Protein AF-A0A3R8LMQ4-F1 (afdb_monomer_lite)

InterPro domains:
  IPR001387 Cro/C1-type, helix-turn-helix domain [PS50943] (28-50)
  IPR001387 Cro/C1-type, helix-turn-helix domain [cd00093] (27-60)
  IPR002514 Transposase IS3/IS911family [PF01527] (8-56)
  IPR010921 Trp repressor/replication initiator [SSF48295] (4-54)
  IPR036388 Winged helix-like DNA-binding domain superfamily [G3DSA:1.10.10.10] (8-59)

Organism: NCBI:txid2490857

Structure (mmCIF, N/CA/C/O backbone):
data_AF-A0A3R8LMQ4-F1
#
_entry.id   AF-A0A3R8LMQ4-F1
#
loop_
_atom_site.group_PDB
_atom_site.id
_atom_site.type_symbol
_atom_site.label_atom_id
_atom_site.label_alt_id
_atom_site.label_comp_id
_atom_site.label_asym_id
_atom_site.label_entity_id
_atom_site.label_seq_id
_atom_site.pdbx_PDB_ins_code
_atom_site.Cartn_x
_atom_site.Cartn_y
_atom_site.Cartn_z
_atom_site.occupancy
_atom_site.B_iso_or_equiv
_atom_site.auth_seq_id
_atom_site.auth_comp_id
_atom_site.auth_asym_id
_atom_site.auth_atom_id
_atom_site.pdbx_PDB_model_num
ATOM 1 N N . MET A 1 1 ? 8.699 -11.947 -26.557 1.00 39.81 1 MET A N 1
ATOM 2 C CA . MET A 1 1 ? 8.865 -11.135 -25.332 1.00 39.81 1 MET A CA 1
ATOM 3 C C . MET A 1 1 ? 8.739 -12.068 -24.141 1.00 39.81 1 MET A C 1
ATOM 5 O O . MET A 1 1 ? 7.636 -12.310 -23.672 1.00 39.81 1 MET A O 1
ATOM 9 N N . ALA A 1 2 ? 9.849 -12.690 -23.743 1.00 40.53 2 ALA A N 1
ATOM 10 C CA . ALA A 1 2 ? 9.888 -13.569 -22.582 1.00 40.53 2 ALA A CA 1
ATOM 11 C C . ALA A 1 2 ? 10.111 -12.710 -21.331 1.00 40.53 2 ALA A C 1
ATOM 13 O O . ALA A 1 2 ? 11.084 -11.962 -21.251 1.00 40.53 2 ALA A O 1
ATOM 14 N N . MET A 1 3 ? 9.173 -12.789 -20.389 1.00 49.81 3 MET A N 1
ATOM 15 C CA . MET A 1 3 ? 9.323 -12.290 -19.023 1.00 49.81 3 MET A CA 1
ATOM 16 C C . MET A 1 3 ? 10.340 -13.191 -18.309 1.00 49.81 3 MET A C 1
ATOM 18 O O . MET A 1 3 ? 9.970 -14.130 -17.612 1.00 49.81 3 MET A O 1
ATOM 22 N N . GLU A 1 4 ? 11.627 -12.970 -18.577 1.00 45.41 4 GLU A N 1
ATOM 23 C CA . GLU A 1 4 ? 12.717 -13.748 -17.990 1.00 45.41 4 GLU A CA 1
ATOM 24 C C . GLU A 1 4 ? 12.869 -13.432 -16.501 1.0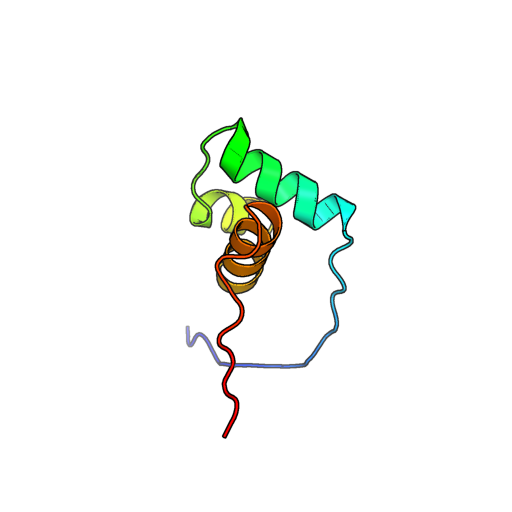0 45.41 4 GLU A C 1
ATOM 26 O O . GLU A 1 4 ? 12.866 -12.277 -16.064 1.00 45.41 4 GLU A O 1
ATOM 31 N N . GLY A 1 5 ? 12.954 -14.504 -15.719 1.00 46.41 5 GLY A N 1
ATOM 32 C CA . GLY A 1 5 ? 12.944 -14.472 -14.274 1.00 46.41 5 GLY A CA 1
ATOM 33 C C . GLY A 1 5 ? 14.181 -13.831 -13.648 1.00 46.41 5 GLY A C 1
ATOM 34 O O . GLY A 1 5 ? 15.299 -13.931 -14.137 1.00 46.41 5 GLY A O 1
ATOM 35 N N . GLN A 1 6 ? 13.925 -13.250 -12.475 1.00 56.16 6 GLN A N 1
ATOM 36 C CA . GLN A 1 6 ? 14.810 -13.240 -11.311 1.00 56.16 6 GLN A CA 1
ATOM 37 C C . GLN A 1 6 ? 16.256 -12.814 -11.590 1.00 56.16 6 GLN A C 1
ATOM 39 O O . GLN A 1 6 ? 17.152 -13.644 -11.732 1.00 56.16 6 GLN A O 1
ATOM 44 N N . ARG A 1 7 ? 16.530 -11.507 -11.524 1.00 44.78 7 ARG A N 1
ATOM 45 C CA . ARG A 1 7 ? 17.905 -11.045 -11.346 1.00 44.78 7 ARG A CA 1
ATOM 46 C C . ARG A 1 7 ? 18.010 -10.046 -10.206 1.00 44.78 7 ARG A C 1
ATOM 48 O O . ARG A 1 7 ? 17.396 -8.988 -10.223 1.00 44.78 7 ARG A O 1
ATOM 55 N N . MET A 1 8 ? 18.922 -10.413 -9.302 1.00 42.59 8 MET A N 1
ATOM 56 C CA . MET A 1 8 ? 19.632 -9.609 -8.310 1.00 42.59 8 MET A CA 1
ATOM 57 C C . MET A 1 8 ? 18.787 -9.090 -7.141 1.00 42.59 8 MET A C 1
ATOM 59 O O . MET A 1 8 ? 17.927 -8.230 -7.283 1.00 42.59 8 MET A O 1
ATOM 63 N N . LYS A 1 9 ? 19.125 -9.620 -5.954 1.00 46.84 9 LYS A N 1
ATOM 64 C CA . LYS A 1 9 ? 18.795 -9.149 -4.602 1.00 46.84 9 LYS A CA 1
ATOM 65 C C . LYS A 1 9 ? 19.319 -7.719 -4.419 1.00 46.84 9 LYS A C 1
ATOM 67 O O . LYS A 1 9 ? 20.202 -7.467 -3.607 1.00 46.84 9 LYS A O 1
ATOM 72 N N . GLN A 1 10 ? 18.827 -6.782 -5.217 1.00 45.69 10 GLN A N 1
ATOM 73 C CA . GLN A 1 10 ? 18.972 -5.373 -4.939 1.00 45.69 10 GLN A CA 1
ATOM 74 C C . GLN A 1 10 ? 18.050 -5.154 -3.761 1.00 45.69 10 GLN A C 1
ATOM 76 O O . GLN A 1 10 ? 16.827 -5.194 -3.884 1.00 45.69 10 GLN A O 1
ATOM 81 N N . ASN A 1 11 ? 18.653 -5.025 -2.588 1.00 47.12 11 ASN A N 1
ATOM 82 C CA . ASN A 1 11 ? 18.012 -4.487 -1.411 1.00 47.12 11 ASN A CA 1
ATOM 83 C C . ASN A 1 11 ? 17.621 -3.029 -1.725 1.00 47.12 11 ASN A C 1
ATOM 85 O O . ASN A 1 11 ? 18.212 -2.088 -1.200 1.00 47.12 11 ASN A O 1
ATOM 89 N N . GLN A 1 12 ? 16.654 -2.833 -2.631 1.00 54.72 12 GLN A N 1
ATOM 90 C CA . GLN A 1 12 ? 15.874 -1.614 -2.733 1.00 54.72 12 GLN A CA 1
ATOM 91 C C . GLN A 1 12 ? 15.084 -1.573 -1.433 1.00 54.72 12 GLN A C 1
ATOM 93 O O . GLN A 1 12 ? 13.950 -2.045 -1.334 1.00 54.72 12 GLN A O 1
ATOM 98 N N . SER A 1 13 ? 15.752 -1.103 -0.381 1.00 61.50 13 SER A N 1
ATOM 99 C CA . SER A 1 13 ? 15.127 -0.751 0.877 1.00 61.50 13 SER A CA 1
ATOM 100 C C . SER A 1 13 ? 14.165 0.383 0.573 1.00 61.50 13 SER A C 1
AT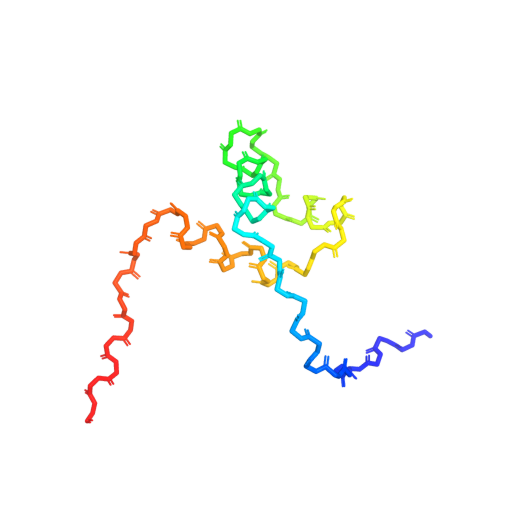OM 102 O O . SER A 1 13 ? 14.510 1.553 0.687 1.00 61.50 13 SER A O 1
ATOM 104 N N . TYR A 1 14 ? 12.947 0.037 0.164 1.00 71.12 14 TYR A N 1
ATOM 105 C CA . TYR A 1 14 ? 11.835 0.970 0.180 1.00 71.12 14 TYR A CA 1
ATOM 106 C C . TYR A 1 14 ? 11.763 1.540 1.592 1.00 71.12 14 TYR A C 1
ATOM 108 O O . TYR A 1 14 ? 11.701 0.753 2.547 1.00 71.12 14 TYR A O 1
ATOM 116 N N . THR A 1 15 ? 11.829 2.862 1.727 1.00 82.94 15 THR A N 1
ATOM 117 C CA . THR A 1 15 ? 11.781 3.524 3.031 1.00 82.94 15 THR A CA 1
ATOM 118 C C . THR A 1 15 ? 10.460 3.207 3.722 1.00 82.94 15 THR A C 1
ATOM 120 O O . THR A 1 15 ? 9.459 2.880 3.076 1.00 82.94 15 THR A O 1
ATOM 123 N N . ALA A 1 16 ? 10.447 3.248 5.054 1.00 80.69 16 ALA A N 1
ATOM 124 C CA . ALA A 1 16 ? 9.219 3.017 5.808 1.00 80.69 16 ALA A CA 1
ATOM 125 C C . ALA A 1 16 ? 8.126 4.028 5.416 1.00 80.69 16 ALA A C 1
ATOM 127 O O . ALA A 1 16 ? 6.961 3.650 5.300 1.00 80.69 16 ALA A O 1
ATOM 128 N N . GLU A 1 17 ? 8.521 5.269 5.128 1.00 83.25 17 GLU A N 1
ATOM 129 C CA . GLU A 1 17 ? 7.641 6.340 4.653 1.00 83.25 17 GLU A CA 1
ATOM 130 C C . GLU A 1 17 ? 6.996 5.977 3.317 1.00 83.25 17 GLU A C 1
ATOM 132 O O . GLU A 1 17 ? 5.773 6.000 3.204 1.00 83.25 17 GLU A O 1
ATOM 137 N N . PHE A 1 18 ? 7.794 5.523 2.344 1.00 86.69 18 PHE A N 1
ATOM 138 C CA . PHE A 1 18 ? 7.279 5.132 1.037 1.00 86.69 18 PHE A CA 1
ATOM 139 C C . PHE A 1 18 ? 6.280 3.980 1.155 1.00 86.69 18 PHE A C 1
ATOM 141 O O . PHE A 1 18 ? 5.172 4.059 0.637 1.00 86.69 18 PHE A O 1
ATOM 148 N N . ARG A 1 19 ? 6.621 2.925 1.908 1.00 86.00 19 ARG A N 1
ATOM 149 C CA . ARG A 1 19 ? 5.705 1.791 2.137 1.00 86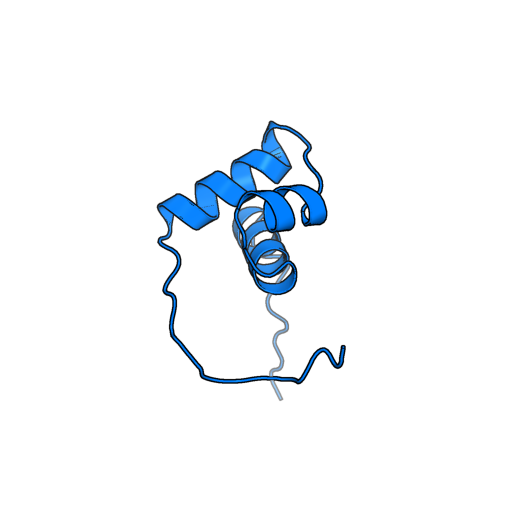.00 19 ARG A CA 1
ATOM 150 C C . ARG A 1 19 ? 4.393 2.249 2.767 1.00 86.00 19 ARG A C 1
ATOM 152 O O . ARG A 1 19 ? 3.337 1.767 2.374 1.00 86.00 19 ARG A O 1
ATOM 159 N N . THR A 1 20 ? 4.470 3.161 3.733 1.00 87.25 20 THR A N 1
ATOM 160 C CA . THR A 1 20 ? 3.298 3.701 4.427 1.00 87.25 20 THR A CA 1
ATOM 161 C C . THR A 1 20 ? 2.425 4.490 3.467 1.00 87.25 20 THR A C 1
ATOM 163 O O . THR A 1 20 ? 1.225 4.251 3.427 1.00 87.25 20 THR A O 1
ATOM 166 N N . GLU A 1 21 ? 3.010 5.350 2.636 1.00 89.75 21 GLU A N 1
ATOM 167 C CA . GLU A 1 21 ? 2.273 6.119 1.632 1.00 89.75 21 GLU A CA 1
ATOM 168 C C . GLU A 1 21 ? 1.576 5.211 0.611 1.00 89.75 21 GLU A C 1
ATOM 170 O O . GLU A 1 21 ? 0.397 5.399 0.299 1.00 89.75 21 GLU A O 1
ATOM 175 N N . VAL A 1 22 ? 2.266 4.160 0.160 1.00 90.81 22 VAL A N 1
ATOM 176 C CA . VAL A 1 22 ? 1.696 3.180 -0.768 1.00 90.81 22 VAL A CA 1
ATOM 177 C C . VAL A 1 22 ? 0.517 2.434 -0.139 1.00 90.81 22 VAL A C 1
ATOM 179 O O . VAL A 1 22 ? -0.541 2.282 -0.751 1.00 90.81 22 VAL A O 1
ATOM 182 N N . VAL A 1 23 ? 0.677 1.965 1.097 1.00 89.06 23 VAL A N 1
ATOM 183 C CA . VAL A 1 23 ? -0.395 1.289 1.835 1.00 89.06 23 VAL A CA 1
ATOM 184 C C . VAL A 1 23 ? -1.561 2.240 2.096 1.00 89.06 23 VAL A C 1
ATOM 186 O O . VAL A 1 23 ? -2.716 1.835 1.986 1.00 89.06 23 VAL A O 1
ATOM 189 N N . ARG A 1 24 ? -1.270 3.503 2.399 1.00 90.25 24 ARG A N 1
ATOM 190 C CA . ARG A 1 24 ? -2.256 4.552 2.633 1.00 90.25 24 ARG A CA 1
ATOM 191 C C . ARG A 1 24 ? -3.104 4.814 1.391 1.00 90.25 24 ARG A C 1
ATOM 193 O O . ARG A 1 24 ? -4.316 4.908 1.505 1.00 90.25 24 ARG A O 1
ATOM 200 N N . MET A 1 25 ? -2.513 4.819 0.196 1.00 90.81 25 MET A N 1
ATOM 201 C CA . MET A 1 25 ? -3.274 4.858 -1.063 1.00 90.81 25 MET A CA 1
ATOM 202 C C . MET A 1 25 ? -4.256 3.686 -1.192 1.00 90.81 25 MET A C 1
ATOM 204 O O . MET A 1 25 ? -5.399 3.872 -1.596 1.00 90.81 25 MET A O 1
ATOM 208 N N . VAL A 1 26 ? -3.837 2.476 -0.826 1.00 89.81 26 VAL A N 1
ATOM 209 C CA . VAL A 1 26 ? -4.709 1.294 -0.904 1.00 89.81 26 VAL A CA 1
ATOM 210 C C . VAL A 1 26 ? -5.830 1.350 0.140 1.00 89.81 26 VAL A C 1
ATOM 212 O O . VAL A 1 26 ? -6.977 1.050 -0.176 1.00 89.81 26 VAL A O 1
ATOM 215 N N . LEU A 1 27 ? -5.508 1.723 1.381 1.00 87.69 27 LEU A N 1
ATOM 216 C CA . LEU A 1 27 ? -6.447 1.681 2.506 1.00 87.69 27 LEU A CA 1
ATOM 217 C C . LEU A 1 27 ? -7.343 2.923 2.601 1.00 87.69 27 LEU A C 1
ATOM 219 O O . LEU A 1 27 ? -8.533 2.777 2.852 1.00 87.69 27 LEU A O 1
ATOM 223 N N . GLU A 1 28 ? -6.794 4.125 2.408 1.00 89.00 28 GLU A N 1
ATOM 224 C CA . GLU A 1 28 ? -7.542 5.387 2.510 1.00 89.00 28 GLU A CA 1
ATOM 225 C C . GLU A 1 28 ? -8.229 5.758 1.195 1.00 89.00 28 GLU A C 1
ATOM 227 O O . GLU A 1 28 ? -9.380 6.181 1.211 1.00 89.00 28 GLU A O 1
ATOM 232 N N . GLN A 1 29 ? -7.551 5.601 0.050 1.00 88.00 29 GLN A N 1
ATOM 233 C CA . GLN A 1 29 ? -8.139 5.958 -1.252 1.00 88.00 29 GLN 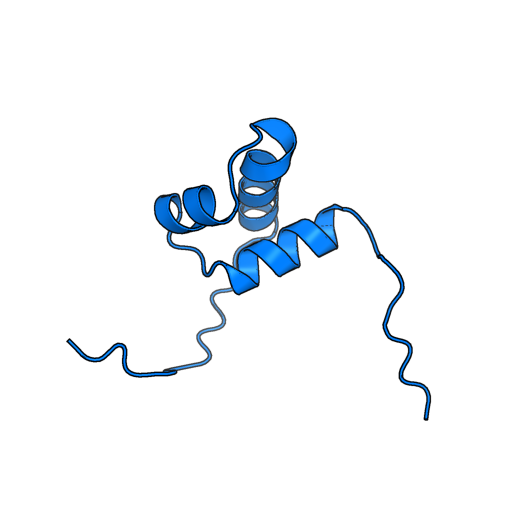A CA 1
ATOM 234 C C . GLN A 1 29 ? -8.931 4.801 -1.878 1.00 88.00 29 GLN A C 1
ATOM 236 O O . GLN A 1 29 ? -9.563 4.983 -2.915 1.00 88.00 29 GLN A O 1
ATOM 241 N N . GLY A 1 30 ? -8.883 3.604 -1.282 1.00 87.81 30 GLY A N 1
ATOM 242 C CA . GLY A 1 30 ? -9.573 2.416 -1.790 1.00 87.81 30 GLY A CA 1
ATOM 243 C C . GLY A 1 30 ? -9.012 1.893 -3.117 1.00 87.81 30 GLY A C 1
ATOM 244 O O . GLY A 1 30 ? -9.685 1.132 -3.814 1.00 87.81 30 GLY A O 1
ATOM 245 N N . LEU A 1 31 ? -7.796 2.302 -3.495 1.00 89.12 31 LEU A N 1
ATOM 246 C CA . LEU A 1 31 ? -7.176 1.864 -4.741 1.00 89.12 31 LEU A CA 1
ATOM 247 C C . LEU A 1 31 ? -6.759 0.395 -4.658 1.00 89.12 31 LEU A C 1
ATOM 249 O O . LEU A 1 31 ? -6.260 -0.093 -3.643 1.00 89.12 31 LEU A O 1
ATOM 253 N N . SER A 1 32 ? -6.887 -0.316 -5.775 1.00 88.44 32 SER A N 1
ATOM 254 C CA . SER A 1 32 ? -6.416 -1.697 -5.853 1.00 88.44 32 SER A CA 1
ATOM 255 C C . SER A 1 32 ? -4.892 -1.760 -5.771 1.00 88.44 32 SER A C 1
ATOM 257 O O . SER A 1 32 ? -4.190 -1.013 -6.452 1.00 88.44 32 SER A O 1
ATOM 259 N N . GLN A 1 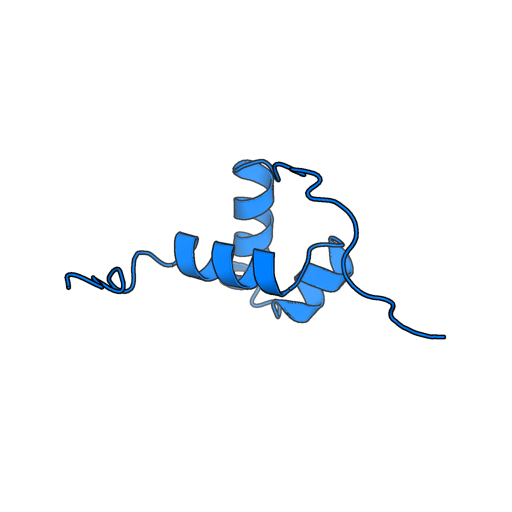33 ? -4.363 -2.734 -5.025 1.00 86.75 33 GLN A N 1
ATOM 260 C CA . GLN A 1 33 ? -2.917 -2.987 -4.926 1.00 86.75 33 GLN A CA 1
ATOM 261 C C . GLN A 1 33 ? -2.252 -3.084 -6.306 1.00 86.75 33 GLN A C 1
ATOM 263 O O . GLN A 1 33 ? -1.138 -2.615 -6.497 1.00 86.75 33 GLN A O 1
ATOM 268 N N . ALA A 1 34 ? -2.939 -3.671 -7.290 1.00 87.19 34 ALA A N 1
ATOM 269 C CA . ALA A 1 34 ? -2.434 -3.786 -8.651 1.00 87.19 34 ALA A CA 1
ATOM 270 C C . ALA A 1 34 ? -2.254 -2.436 -9.356 1.00 87.19 34 ALA A C 1
ATOM 272 O O . ALA A 1 34 ? -1.286 -2.266 -10.094 1.00 87.19 34 ALA A O 1
ATOM 273 N N . GLU A 1 35 ? -3.173 -1.504 -9.126 1.00 89.50 35 GLU A N 1
ATOM 274 C CA . GLU A 1 35 ? -3.127 -0.170 -9.708 1.00 89.50 35 GLU A CA 1
ATOM 275 C C . GLU A 1 35 ? -2.039 0.669 -9.043 1.00 89.50 35 GLU A C 1
ATOM 277 O O . GLU A 1 35 ? -1.197 1.242 -9.729 1.00 89.50 35 GLU A O 1
ATOM 282 N N . VAL A 1 36 ? -1.987 0.664 -7.711 1.00 89.75 36 VAL A N 1
ATOM 283 C CA . VAL A 1 36 ? -0.941 1.371 -6.964 1.00 89.75 36 VAL A CA 1
ATOM 284 C C . VAL A 1 36 ? 0.448 0.815 -7.311 1.00 89.75 36 VAL A C 1
ATOM 286 O O . VAL A 1 36 ? 1.393 1.576 -7.510 1.00 89.75 36 VAL A O 1
ATOM 289 N N . ALA A 1 37 ? 0.563 -0.505 -7.477 1.00 86.81 37 ALA A N 1
ATOM 290 C CA . ALA A 1 37 ? 1.784 -1.162 -7.931 1.00 86.81 37 ALA A CA 1
ATOM 291 C C . ALA A 1 37 ? 2.239 -0.703 -9.318 1.00 86.81 37 ALA A C 1
ATOM 293 O O . ALA A 1 37 ? 3.415 -0.396 -9.504 1.00 86.81 37 ALA A O 1
ATOM 294 N N . ALA A 1 38 ? 1.312 -0.624 -10.274 1.00 87.88 38 ALA A N 1
ATOM 295 C CA . ALA A 1 38 ? 1.608 -0.148 -11.620 1.00 87.88 38 ALA A CA 1
ATOM 296 C C . ALA A 1 38 ? 1.990 1.340 -11.633 1.00 87.88 38 ALA A C 1
ATOM 298 O O . ALA A 1 38 ? 2.933 1.717 -12.322 1.00 87.88 38 ALA A O 1
ATOM 299 N N . ARG A 1 39 ? 1.303 2.171 -10.838 1.00 86.56 39 ARG A N 1
ATOM 300 C CA . ARG A 1 39 ? 1.557 3.618 -10.750 1.00 86.56 39 ARG A CA 1
ATOM 301 C C . ARG A 1 39 ? 2.910 3.949 -10.125 1.00 86.56 39 ARG A C 1
ATOM 303 O O . ARG A 1 39 ? 3.592 4.845 -10.604 1.00 86.56 39 ARG A O 1
ATOM 310 N N . LEU A 1 40 ? 3.295 3.236 -9.067 1.00 84.69 40 LEU A N 1
ATOM 311 C CA . LEU A 1 40 ? 4.528 3.506 -8.316 1.00 84.69 40 LEU A CA 1
ATOM 312 C C . LEU A 1 40 ? 5.708 2.618 -8.732 1.00 84.69 40 LEU A C 1
ATOM 314 O O . LEU A 1 40 ? 6.789 2.727 -8.157 1.00 84.69 40 LEU A O 1
ATOM 318 N N . GLY A 1 41 ? 5.501 1.700 -9.679 1.00 84.06 41 GLY A N 1
ATOM 319 C CA . GLY A 1 41 ? 6.522 0.741 -10.103 1.00 84.06 41 GLY A CA 1
ATOM 320 C C . GLY A 1 41 ? 6.946 -0.228 -8.996 1.00 84.06 41 GLY A C 1
ATOM 321 O O . GLY A 1 41 ? 8.089 -0.685 -8.982 1.00 84.06 41 GLY A O 1
ATOM 322 N N . VAL A 1 42 ? 6.057 -0.534 -8.042 1.00 83.12 42 VAL A N 1
ATOM 323 C CA . VAL A 1 42 ? 6.357 -1.474 -6.953 1.00 83.12 42 VAL A CA 1
ATOM 324 C C . VAL A 1 42 ? 5.885 -2.887 -7.290 1.00 83.12 42 VAL A C 1
ATOM 326 O O . VAL A 1 42 ? 4.818 -3.064 -7.879 1.00 83.12 42 VAL A O 1
ATOM 329 N N . PRO A 1 43 ? 6.617 -3.935 -6.877 1.00 83.94 43 PRO A N 1
ATOM 330 C CA . PRO A 1 43 ? 6.155 -5.303 -7.041 1.00 83.94 43 PRO A CA 1
ATOM 331 C C . PRO A 1 43 ? 4.862 -5.532 -6.254 1.00 83.94 43 PRO A C 1
ATOM 333 O O . PRO A 1 43 ? 4.810 -5.288 -5.044 1.00 83.94 43 PRO A O 1
ATOM 336 N N . LYS A 1 44 ? 3.835 -6.087 -6.912 1.00 82.81 44 LYS A N 1
ATOM 337 C CA . LYS A 1 44 ? 2.550 -6.419 -6.265 1.00 82.81 44 LYS A CA 1
ATOM 338 C C . LYS A 1 44 ? 2.739 -7.280 -5.009 1.00 82.81 44 LYS A C 1
ATOM 340 O O . LYS A 1 44 ? 2.077 -7.038 -4.006 1.00 82.81 44 LYS A O 1
A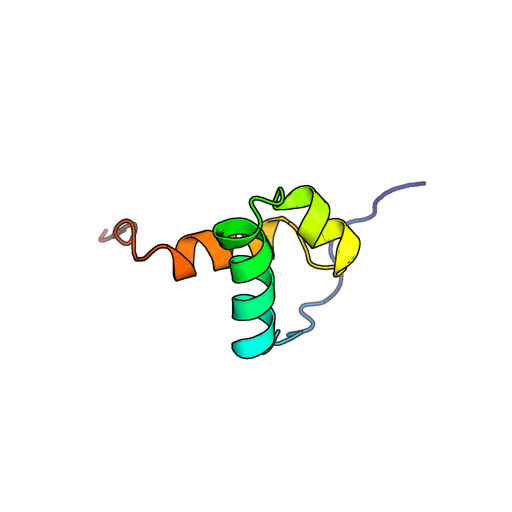TOM 345 N N . GLY A 1 45 ? 3.674 -8.235 -5.037 1.00 82.38 45 GLY A N 1
ATOM 346 C CA . GLY A 1 45 ? 3.984 -9.093 -3.886 1.00 82.38 45 GLY A CA 1
ATOM 347 C C . GLY A 1 45 ? 4.550 -8.327 -2.684 1.00 82.38 45 GLY A C 1
ATOM 348 O O . GLY A 1 45 ? 4.145 -8.571 -1.549 1.00 82.38 45 GLY A O 1
ATOM 349 N N . SER A 1 46 ? 5.432 -7.351 -2.921 1.00 84.00 46 SER A N 1
ATOM 350 C CA . SER A 1 46 ? 5.978 -6.492 -1.861 1.00 84.00 46 SER A CA 1
ATOM 351 C C . SER A 1 46 ? 4.897 -5.602 -1.259 1.00 84.00 46 SER A C 1
ATOM 353 O O . SER A 1 46 ? 4.795 -5.505 -0.036 1.00 84.00 46 SER A O 1
ATOM 355 N N . LEU A 1 47 ? 4.051 -5.017 -2.111 1.00 86.12 47 LEU A N 1
ATOM 356 C CA . LEU A 1 47 ? 2.936 -4.191 -1.670 1.00 86.12 47 LEU A CA 1
ATOM 357 C C . LEU A 1 47 ? 1.925 -4.989 -0.838 1.00 86.12 47 LEU A C 1
ATOM 359 O O . LEU A 1 47 ? 1.543 -4.545 0.242 1.00 86.12 47 LEU A O 1
ATOM 363 N N . ALA A 1 48 ? 1.540 -6.185 -1.287 1.00 86.56 48 ALA A N 1
ATOM 364 C CA . ALA A 1 48 ? 0.645 -7.055 -0.529 1.00 86.56 48 ALA A CA 1
ATOM 365 C C . ALA A 1 48 ? 1.198 -7.342 0.878 1.00 86.56 48 ALA A C 1
ATOM 367 O O . ALA A 1 48 ? 0.480 -7.192 1.867 1.00 86.56 48 ALA A O 1
ATOM 368 N N . ASN A 1 49 ? 2.495 -7.648 0.983 1.00 85.00 49 ASN A N 1
ATOM 369 C CA . ASN A 1 49 ? 3.160 -7.866 2.266 1.00 85.00 49 ASN A CA 1
ATOM 370 C C . ASN A 1 49 ? 3.171 -6.606 3.159 1.00 85.00 49 ASN A C 1
ATOM 372 O O . ASN A 1 49 ? 3.008 -6.710 4.375 1.00 85.00 49 ASN A O 1
ATOM 376 N N . TRP A 1 50 ? 3.332 -5.405 2.590 1.00 88.00 50 TRP A N 1
ATOM 377 C CA . TRP A 1 50 ? 3.261 -4.152 3.356 1.00 88.00 50 TRP A CA 1
ATOM 378 C C . TRP A 1 50 ? 1.852 -3.843 3.851 1.00 88.00 50 TRP A C 1
ATOM 380 O O . TRP A 1 50 ? 1.706 -3.463 5.010 1.00 88.00 50 TRP A O 1
ATOM 390 N N . VAL A 1 51 ? 0.827 -4.060 3.022 1.00 86.25 51 VAL A N 1
ATOM 391 C CA . VAL A 1 51 ? -0.580 -3.879 3.415 1.00 86.25 51 VAL A CA 1
ATOM 392 C C . VAL A 1 51 ? -0.938 -4.831 4.556 1.00 86.25 51 VAL A C 1
ATOM 394 O O . VAL A 1 51 ? -1.539 -4.404 5.538 1.00 86.25 51 VAL A O 1
ATOM 397 N N . VAL A 1 52 ? -0.513 -6.097 4.477 1.00 85.75 52 VAL A N 1
ATOM 398 C CA . VAL A 1 52 ? -0.705 -7.073 5.563 1.00 85.75 52 VAL A CA 1
ATOM 399 C C . VAL A 1 52 ? 0.016 -6.628 6.839 1.00 85.75 52 VAL A C 1
ATOM 401 O O . VAL A 1 52 ? -0.603 -6.605 7.898 1.00 85.75 52 VAL A O 1
ATOM 404 N N . LYS A 1 53 ? 1.286 -6.200 6.755 1.00 82.94 53 LYS A N 1
ATOM 405 C CA . LYS A 1 53 ? 2.029 -5.686 7.924 1.00 82.94 53 LYS A CA 1
ATOM 406 C C . LYS A 1 53 ? 1.386 -4.443 8.542 1.00 82.94 53 LYS A C 1
ATOM 408 O O . LYS A 1 53 ? 1.412 -4.310 9.761 1.00 82.94 53 LYS A O 1
ATOM 413 N N . ALA A 1 54 ? 0.845 -3.541 7.729 1.00 83.94 54 ALA A N 1
ATOM 414 C CA . ALA A 1 54 ? 0.209 -2.313 8.197 1.00 83.94 54 ALA A CA 1
ATOM 415 C C . ALA A 1 54 ? -1.164 -2.557 8.834 1.00 83.94 54 ALA A C 1
ATOM 417 O O . ALA A 1 54 ? -1.541 -1.865 9.771 1.00 83.94 54 ALA A O 1
ATOM 418 N N . LYS A 1 55 ? -1.887 -3.577 8.363 1.00 80.69 55 LYS A N 1
ATOM 419 C CA . LYS A 1 55 ? -3.190 -3.991 8.897 1.00 80.69 55 LYS A CA 1
ATOM 420 C C . LYS A 1 55 ? -3.087 -4.736 10.241 1.00 80.69 55 LYS A C 1
ATOM 422 O O . LYS A 1 55 ? -4.107 -5.080 10.828 1.00 80.69 55 LYS A O 1
ATOM 427 N N . GLY A 1 56 ? -1.870 -4.931 10.752 1.00 68.31 56 GLY A N 1
ATOM 428 C CA . GLY A 1 56 ? -1.591 -5.571 12.034 1.00 68.31 56 GLY A CA 1
ATOM 429 C C . GLY A 1 56 ? -1.343 -7.078 11.909 1.00 68.31 56 GLY A C 1
ATOM 430 O O . GLY A 1 56 ? -1.664 -7.691 10.889 1.00 68.31 56 GLY A O 1
ATOM 431 N N . PRO A 1 57 ? -0.730 -7.703 12.928 1.00 54.94 57 PRO A N 1
ATOM 432 C CA . PRO A 1 57 ? -0.335 -9.101 12.864 1.00 54.94 57 PRO A CA 1
ATOM 433 C C . PRO A 1 57 ? -1.570 -10.007 12.897 1.00 54.94 57 PRO A C 1
ATOM 435 O O . PRO A 1 57 ? -2.074 -10.354 13.964 1.00 54.94 57 PRO A O 1
ATOM 438 N N . SER A 1 58 ? -2.017 -10.495 11.741 1.00 53.66 58 SER A N 1
ATOM 439 C CA . SER A 1 58 ? -2.650 -11.813 11.714 1.00 53.66 58 SER A CA 1
ATOM 440 C C . SER A 1 58 ? -1.547 -12.817 12.046 1.00 53.66 58 SER A C 1
ATOM 442 O O . SER A 1 58 ? -0.738 -13.121 11.175 1.00 53.66 58 SER A O 1
ATOM 444 N N . LYS A 1 59 ? -1.467 -13.161 13.340 1.00 50.75 59 LYS A N 1
ATOM 445 C CA . LYS A 1 59 ? -0.706 -14.222 14.026 1.00 50.75 59 LYS A CA 1
ATOM 446 C C . LYS A 1 59 ? 0.467 -14.822 13.223 1.00 50.75 59 LYS A C 1
ATOM 448 O O . LYS A 1 59 ? 0.229 -15.382 12.155 1.00 50.75 59 LYS A O 1
ATOM 453 N N . PRO A 1 60 ? 1.714 -14.796 13.742 1.00 49.88 60 PRO A N 1
ATOM 454 C CA . PRO A 1 60 ? 2.804 -15.498 13.077 1.00 49.88 60 PRO A CA 1
ATOM 455 C C . PRO A 1 60 ? 2.373 -16.944 12.845 1.00 49.88 60 PRO A C 1
ATOM 457 O O . PRO A 1 60 ? 1.774 -17.567 13.725 1.00 49.88 60 PRO A O 1
ATOM 460 N N . PHE A 1 61 ? 2.667 -17.465 11.658 1.00 54.53 61 PHE A N 1
ATOM 461 C CA . PHE A 1 61 ? 2.749 -18.899 11.465 1.00 54.53 61 PHE A CA 1
ATOM 462 C C . PHE A 1 61 ? 3.866 -19.369 12.404 1.00 54.53 61 PHE A C 1
ATOM 464 O O . PHE A 1 61 ? 5.046 -19.334 12.059 1.00 54.53 61 PHE A O 1
ATOM 471 N N . SER A 1 62 ? 3.499 -19.677 13.650 1.00 53.72 62 SER A N 1
ATOM 472 C CA . SER A 1 62 ? 4.343 -20.347 14.626 1.00 53.72 62 SER A CA 1
ATOM 473 C C . SER A 1 62 ? 4.561 -21.760 14.104 1.00 53.72 62 SER A C 1
ATOM 475 O O . SER A 1 62 ? 3.896 -22.699 14.524 1.00 53.72 62 SER A O 1
ATOM 477 N N . GLY A 1 63 ? 5.478 -21.896 13.149 1.00 48.25 63 GLY A N 1
ATOM 478 C CA . GLY A 1 63 ? 6.178 -23.144 12.896 1.00 48.25 63 GLY A CA 1
ATOM 479 C C . GLY A 1 63 ? 7.138 -23.381 14.054 1.00 48.25 63 GLY A C 1
ATOM 480 O O . GLY A 1 63 ? 8.328 -23.122 13.929 1.00 48.25 63 GLY A O 1
ATOM 481 N N . ALA A 1 64 ? 6.589 -23.776 15.201 1.00 46.66 64 ALA A N 1
ATOM 482 C CA . ALA A 1 64 ? 7.340 -24.466 16.232 1.00 46.66 64 ALA A CA 1
ATOM 483 C C . ALA A 1 64 ? 7.217 -25.963 15.917 1.00 46.66 64 ALA A C 1
ATOM 485 O O . ALA A 1 64 ? 6.159 -26.553 16.139 1.00 46.66 64 ALA A O 1
ATOM 486 N N . LEU A 1 65 ? 8.271 -26.518 15.318 1.00 37.84 65 LEU A N 1
ATOM 487 C CA . LEU A 1 65 ? 8.585 -27.946 15.316 1.00 37.84 65 LEU A CA 1
ATOM 488 C C . LEU A 1 65 ? 9.830 -28.130 16.180 1.00 37.84 65 LEU A C 1
ATOM 490 O O . LEU A 1 65 ? 10.739 -27.276 16.047 1.00 37.84 65 LEU A O 1
#

Foldseek 3Di:
DDPDDDDDPPPPVCDPVNLVVLLCCCPVVVDDLVVSCVVVVHDSVVNVVSNCVVVPDPDPPPPPD

Secondary structure (DSSP, 8-state):
---------------HHHHHHHHHHHHHS---HHHHHHHHT--HHHHHHHHHHHT----------

pLDDT: mean 73.12, std 18.14, range [37.84, 90.81]

Radius of gyration: 14.16 Å; chains: 1; bounding box: 29×34×42 Å

Sequence (65 aa):
MAMEGQRMKQNQSYTAEFRTEVVRMVLEQGLSQAEVAARLGVPKGSLANWVVKAKGPSKPFSGAL